Protein AF-A0A923SB64-F1 (afdb_monomer)

Mean predicted aligned error: 14.54 Å

Sequence (136 aa):
MRWFKTKDLRSSIYAMFSVTTRASHAEDAASMDQIREAMLALVSEDPGERAAGLARRIRYATDLQALWFMRGEVMQLLARDQGEAVAREKVDELSSLFSDLLPSGLRSRPSPLNSSYRNSRPPEDYRTSRPHSDES

Solvent-accessible surface area (backbone atoms only — not comparable to full-atom values): 8460 Å² total; per-residue (Å²): 141,83,86,84,81,84,84,68,75,72,62,59,58,56,55,58,55,53,52,56,54,52,51,52,53,51,53,52,48,53,50,44,53,52,51,41,50,57,53,39,61,68,36,68,78,46,92,46,72,66,32,54,54,49,43,51,50,53,74,67,48,88,48,65,68,59,50,60,60,45,46,62,56,51,34,57,55,37,25,72,78,66,32,58,70,58,18,48,53,56,45,52,58,57,52,55,72,49,58,94,75,56,65,74,87,79,49,87,72,82,66,73,71,63,62,58,56,70,74,64,61,74,75,81,76,71,77,79,74,68,81,80,79,82,78,134

Foldseek 3Di:
DDDDDDPPPVVVVCVVVVVVVVVVVVVQVVLLVVLLVLLLVLLVVDPDPLSVVLNVQSVPPPHPVSSLVSLVVSQVRCCVPPNNVVSVVSSVVSVVSCPPVDDPVSDDDPDPVVVVVVVPDPPPVPPPPDPPDDDD

Secondary structure (DSSP, 8-state):
--------SSHHHHHHHHHHHHHHHHHHHHHHHHHHHHHHHHHTT--SHHHHHHHHHHHT--SHHHHHHHHHHHHHHHHHHH-HHHHHHHHHHHHHTTTTTS-GGGSPPPPTHHHHHHH----GGGGG--------

Radius of gyration: 27.69 Å; Cα contacts (8 Å, |Δi|>4): 66; chains: 1; bounding box: 61×32×116 Å

Structure (mmCIF, N/CA/C/O backbone):
data_AF-A0A923SB64-F1
#
_entry.id   AF-A0A923SB64-F1
#
loop_
_atom_site.group_PDB
_atom_site.id
_atom_site.type_symbol
_atom_site.label_atom_id
_atom_site.label_alt_id
_atom_site.label_comp_id
_atom_site.label_asym_id
_atom_site.label_entity_id
_atom_site.label_seq_id
_atom_site.pdbx_PDB_ins_code
_atom_site.Cartn_x
_atom_site.Cartn_y
_atom_site.Cartn_z
_atom_site.occupancy
_atom_site.B_iso_or_equiv
_atom_site.auth_seq_id
_atom_site.auth_comp_id
_atom_site.auth_asym_id
_atom_site.auth_atom_id
_atom_site.pdbx_PDB_model_num
ATOM 1 N N . MET A 1 1 ? 44.956 -19.861 -48.751 1.00 44.72 1 MET A N 1
ATOM 2 C CA . MET A 1 1 ? 44.818 -19.774 -47.280 1.00 44.72 1 MET A CA 1
ATOM 3 C C . MET A 1 1 ? 44.149 -18.450 -46.933 1.00 44.72 1 MET A C 1
ATOM 5 O O . MET A 1 1 ? 44.774 -17.411 -47.085 1.00 44.72 1 MET A O 1
ATOM 9 N N . ARG A 1 2 ? 42.859 -18.459 -46.574 1.00 49.34 2 ARG A N 1
ATOM 10 C CA . ARG A 1 2 ? 42.120 -17.257 -46.149 1.00 49.34 2 ARG A CA 1
ATOM 11 C C . ARG A 1 2 ? 41.792 -17.405 -44.669 1.00 49.34 2 ARG A C 1
ATOM 13 O O . ARG A 1 2 ? 41.035 -18.284 -44.280 1.00 49.34 2 ARG A O 1
ATOM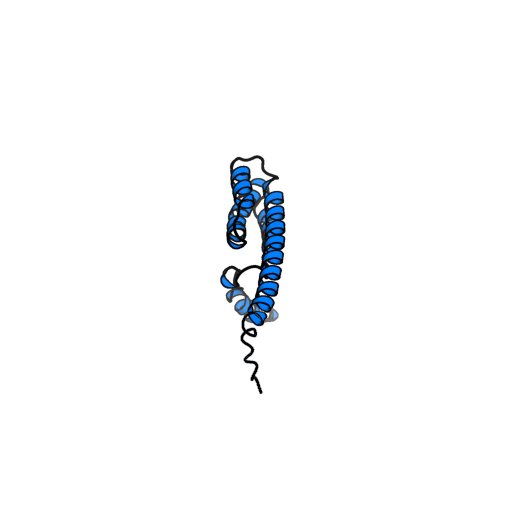 20 N N . TRP A 1 3 ? 42.447 -16.572 -43.872 1.00 58.75 3 TRP A N 1
ATOM 21 C CA . TRP A 1 3 ? 42.307 -16.479 -42.426 1.00 58.75 3 TRP A CA 1
ATOM 22 C C . TRP A 1 3 ? 40.954 -15.831 -42.112 1.00 58.75 3 TRP A C 1
ATOM 24 O O . TRP A 1 3 ? 40.750 -14.646 -42.377 1.00 58.75 3 TRP A O 1
ATOM 34 N N . PHE A 1 4 ? 40.007 -16.607 -41.590 1.00 57.84 4 PHE A N 1
ATOM 35 C CA . PHE A 1 4 ? 38.722 -16.086 -41.130 1.00 57.84 4 PHE A CA 1
ATOM 36 C C . PHE A 1 4 ? 38.937 -15.302 -39.827 1.00 57.84 4 PHE A C 1
ATOM 38 O O . PHE A 1 4 ? 39.291 -15.876 -38.801 1.00 57.84 4 PHE A O 1
ATOM 45 N N . LYS A 1 5 ? 38.750 -13.978 -39.864 1.00 51.50 5 LYS A N 1
ATOM 46 C CA . LYS A 1 5 ? 38.603 -13.147 -38.660 1.00 51.50 5 LYS A CA 1
ATOM 47 C C . LYS A 1 5 ? 37.117 -13.081 -38.306 1.00 51.50 5 LYS A C 1
ATOM 49 O O . LYS A 1 5 ? 36.359 -12.391 -38.980 1.00 51.50 5 LYS A O 1
ATOM 54 N N .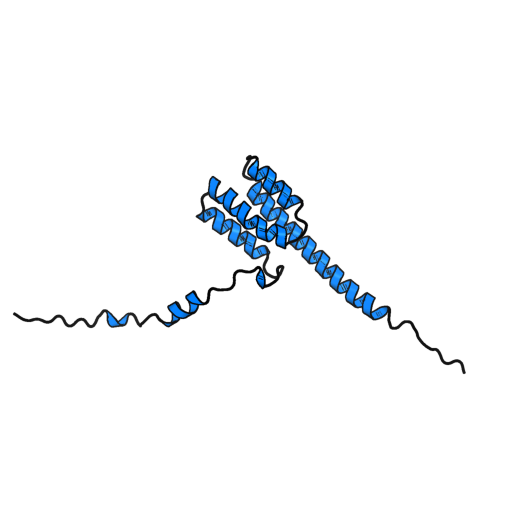 THR A 1 6 ? 36.718 -13.786 -37.254 1.00 57.12 6 THR A N 1
ATOM 55 C CA . THR A 1 6 ? 35.387 -13.719 -36.636 1.00 57.12 6 THR A CA 1
ATOM 56 C C . THR A 1 6 ? 35.223 -12.389 -35.895 1.00 57.12 6 THR A C 1
ATOM 58 O O . THR A 1 6 ? 35.962 -12.119 -34.947 1.00 57.12 6 THR A O 1
ATOM 61 N N . LYS A 1 7 ? 34.267 -11.551 -36.312 1.00 56.31 7 LYS A N 1
ATOM 62 C CA . LYS A 1 7 ? 33.923 -10.277 -35.647 1.00 56.31 7 LYS A CA 1
ATOM 63 C C . LYS A 1 7 ? 32.555 -10.297 -34.944 1.00 56.31 7 LYS A C 1
ATOM 65 O O . LYS A 1 7 ? 32.061 -9.236 -34.591 1.00 56.31 7 LYS A O 1
ATOM 70 N N . ASP A 1 8 ? 31.999 -11.471 -34.642 1.00 56.16 8 ASP A N 1
ATOM 71 C CA . ASP A 1 8 ? 30.630 -11.591 -34.104 1.00 56.16 8 ASP A CA 1
ATOM 72 C C . ASP A 1 8 ? 30.544 -12.090 -32.650 1.00 56.16 8 ASP A C 1
ATOM 74 O O . ASP A 1 8 ? 29.476 -12.457 -32.177 1.00 56.16 8 ASP A O 1
ATOM 78 N N . LEU A 1 9 ? 31.641 -12.074 -31.882 1.00 55.56 9 LEU A N 1
ATOM 79 C CA . LEU A 1 9 ? 31.597 -12.482 -30.465 1.00 55.56 9 LEU A CA 1
ATOM 80 C C . LEU A 1 9 ? 31.004 -11.421 -29.521 1.00 55.56 9 LEU A C 1
ATOM 82 O O . LEU A 1 9 ? 30.682 -11.726 -28.375 1.00 55.56 9 LEU A O 1
ATOM 86 N N . ARG A 1 10 ? 30.861 -10.168 -29.970 1.00 52.06 10 ARG A N 1
ATOM 87 C CA . ARG A 1 10 ? 30.385 -9.073 -29.109 1.00 52.06 10 ARG A CA 1
ATOM 88 C C . ARG A 1 10 ? 28.866 -9.049 -28.935 1.00 52.06 10 ARG A C 1
ATOM 90 O O . ARG A 1 10 ? 28.407 -8.578 -27.905 1.00 52.06 10 ARG A O 1
ATOM 97 N N . SER A 1 11 ? 28.089 -9.577 -29.878 1.00 53.53 11 SER A N 1
ATOM 98 C CA . SER A 1 11 ? 26.618 -9.597 -29.813 1.00 53.53 11 SER A CA 1
ATOM 99 C C . SER A 1 11 ? 26.061 -10.680 -28.877 1.00 53.53 11 SER A C 1
ATOM 101 O O . SER A 1 11 ? 24.976 -10.513 -28.325 1.00 53.53 11 SER A O 1
ATOM 103 N N . SER A 1 12 ? 26.815 -11.758 -28.631 1.00 52.34 12 SER A N 1
ATOM 104 C CA . SER A 1 12 ? 26.349 -12.910 -27.842 1.00 52.34 12 SER A CA 1
ATOM 105 C C . SER A 1 12 ? 26.255 -12.642 -26.335 1.00 52.34 12 SER A C 1
ATOM 107 O O . SER A 1 12 ? 25.421 -13.240 -25.660 1.00 52.34 12 SER A O 1
ATOM 109 N N . ILE A 1 13 ? 27.087 -11.746 -25.795 1.00 58.91 13 ILE A N 1
ATOM 110 C CA . ILE A 1 13 ? 27.110 -11.449 -24.354 1.00 58.91 13 ILE A CA 1
ATOM 111 C C . ILE A 1 13 ? 25.940 -10.526 -23.979 1.00 58.91 13 ILE A C 1
ATOM 113 O O . ILE A 1 13 ? 25.253 -10.766 -22.988 1.00 58.91 13 ILE A O 1
ATOM 117 N N . TYR A 1 14 ? 25.640 -9.522 -24.811 1.00 58.91 14 TYR A N 1
ATOM 118 C CA . TYR A 1 14 ? 24.484 -8.644 -24.601 1.00 58.91 14 TYR A CA 1
ATOM 119 C C . TYR A 1 14 ? 23.153 -9.392 -24.715 1.00 58.91 14 TYR A C 1
ATOM 121 O O . TYR A 1 14 ? 22.249 -9.129 -23.926 1.00 58.91 14 TYR A O 1
ATOM 129 N N . ALA A 1 15 ? 23.041 -10.356 -25.636 1.00 60.44 15 ALA A N 1
ATOM 130 C CA . ALA A 1 15 ? 21.844 -11.186 -25.760 1.00 60.44 15 ALA A CA 1
ATOM 131 C C . ALA A 1 15 ? 21.562 -11.972 -24.467 1.00 60.44 15 ALA A C 1
ATOM 133 O O . ALA A 1 15 ? 20.434 -11.960 -23.981 1.00 60.44 15 ALA A O 1
ATOM 134 N N . MET A 1 16 ? 22.594 -12.567 -23.858 1.00 59.03 16 MET A N 1
ATOM 135 C CA . MET A 1 16 ? 22.453 -13.333 -22.618 1.00 59.03 16 MET A CA 1
ATOM 136 C C . MET A 1 16 ? 22.065 -12.450 -21.420 1.00 59.03 16 MET A C 1
ATOM 138 O O . MET A 1 16 ? 21.143 -12.800 -20.690 1.00 59.03 16 MET A O 1
ATOM 142 N N . PHE A 1 17 ? 22.697 -11.284 -21.239 1.00 56.75 17 PHE A N 1
ATOM 143 C CA . PHE A 1 17 ? 22.346 -10.388 -20.126 1.00 56.75 17 PHE A CA 1
ATOM 144 C C . PHE A 1 17 ? 20.998 -9.677 -20.315 1.00 56.75 17 PHE A C 1
ATOM 146 O O . PHE A 1 17 ? 20.337 -9.365 -19.329 1.00 56.75 17 PHE A O 1
ATOM 153 N N . SER A 1 18 ? 20.552 -9.462 -21.557 1.00 58.88 18 SER A N 1
ATOM 154 C CA . SER A 1 18 ? 19.246 -8.845 -21.840 1.00 58.88 18 SER A CA 1
ATOM 155 C C . SER A 1 18 ? 18.048 -9.740 -21.501 1.00 58.88 18 SER A C 1
ATOM 157 O O . SER A 1 18 ? 16.964 -9.239 -21.212 1.00 58.88 18 SER A O 1
ATOM 159 N N . VAL A 1 19 ? 18.230 -11.065 -21.520 1.00 60.06 19 VAL A N 1
ATOM 160 C CA . VAL A 1 19 ? 17.174 -12.019 -21.152 1.00 60.06 19 VAL A CA 1
ATOM 161 C C . VAL A 1 19 ? 16.964 -12.018 -19.639 1.00 60.06 19 VAL A C 1
ATOM 163 O O . VAL A 1 19 ? 15.821 -11.973 -19.187 1.00 60.06 19 VAL A O 1
ATOM 166 N N . THR A 1 20 ? 18.046 -11.986 -18.856 1.00 60.91 20 THR A N 1
ATOM 167 C CA . THR A 1 20 ? 17.971 -11.983 -17.388 1.00 60.91 20 THR A CA 1
ATOM 168 C C . THR A 1 20 ? 17.357 -10.695 -16.842 1.00 60.91 20 THR A C 1
ATOM 170 O O . THR A 1 20 ? 16.512 -10.759 -15.957 1.00 60.91 20 THR A O 1
ATOM 173 N N . THR A 1 21 ? 17.714 -9.529 -17.398 1.00 61.19 21 THR A N 1
ATOM 174 C CA . THR A 1 21 ? 17.137 -8.242 -16.966 1.00 61.19 21 THR A CA 1
ATOM 175 C C . THR A 1 21 ? 15.664 -8.107 -17.342 1.00 61.19 21 THR A C 1
ATOM 177 O O . THR A 1 21 ? 14.879 -7.524 -16.600 1.00 61.19 21 THR A O 1
ATOM 180 N N . ARG A 1 22 ? 15.247 -8.655 -18.487 1.00 57.59 22 ARG A N 1
ATOM 181 C CA . ARG A 1 22 ? 13.840 -8.628 -18.903 1.00 57.59 22 ARG A CA 1
ATOM 182 C C . ARG A 1 22 ? 12.961 -9.534 -18.038 1.00 57.59 22 ARG A C 1
ATOM 184 O O . ARG A 1 22 ? 11.824 -9.159 -17.768 1.00 57.59 22 ARG A O 1
ATOM 191 N N . ALA A 1 23 ? 13.472 -10.692 -17.617 1.00 60.56 23 ALA A N 1
ATOM 192 C CA . ALA A 1 23 ? 12.767 -11.586 -16.701 1.00 60.56 23 ALA A CA 1
ATOM 193 C C . ALA A 1 23 ? 12.576 -10.934 -15.323 1.00 60.56 23 ALA A C 1
ATOM 195 O O . ALA A 1 23 ? 11.446 -10.868 -14.850 1.00 60.56 23 ALA A O 1
ATOM 196 N N . SER A 1 24 ? 13.633 -10.341 -14.751 1.00 65.31 24 SER A N 1
ATOM 197 C CA . SER A 1 24 ? 13.534 -9.637 -13.465 1.00 65.31 24 SER A CA 1
ATOM 198 C C . SER A 1 24 ? 12.565 -8.452 -13.528 1.00 65.31 24 SER A C 1
ATOM 200 O O . SER A 1 24 ? 11.713 -8.309 -12.665 1.00 65.31 24 SER A O 1
ATOM 202 N N . HIS A 1 25 ? 12.600 -7.654 -14.601 1.00 66.06 25 HIS A N 1
ATOM 203 C CA . HIS A 1 25 ? 11.644 -6.556 -14.781 1.00 66.06 25 HIS A CA 1
ATOM 204 C C . HIS A 1 25 ? 10.186 -7.023 -14.911 1.00 66.06 25 HIS A C 1
ATOM 206 O O . HIS A 1 25 ? 9.279 -6.301 -14.500 1.00 66.06 25 HIS A O 1
ATOM 212 N N . ALA A 1 26 ? 9.941 -8.195 -15.503 1.00 64.62 26 ALA A N 1
ATOM 213 C CA . ALA A 1 26 ? 8.596 -8.756 -15.607 1.00 64.62 26 ALA A CA 1
ATOM 214 C C . ALA A 1 26 ? 8.087 -9.275 -14.251 1.00 64.62 26 ALA A C 1
ATOM 216 O O . ALA A 1 26 ? 6.921 -9.065 -13.923 1.00 64.62 26 ALA A O 1
ATOM 217 N N . GLU A 1 27 ? 8.957 -9.903 -13.458 1.00 76.00 27 GLU A N 1
ATOM 218 C CA . GLU A 1 27 ? 8.652 -10.348 -12.091 1.00 76.00 27 GLU A CA 1
ATOM 219 C C . GLU A 1 27 ? 8.402 -9.160 -11.149 1.00 76.00 27 GLU A C 1
ATOM 221 O O . GLU A 1 27 ? 7.430 -9.166 -10.389 1.00 76.00 27 GLU A O 1
ATOM 226 N N . ASP A 1 28 ? 9.201 -8.097 -11.265 1.00 79.69 28 ASP A N 1
ATOM 227 C CA . ASP A 1 28 ? 9.009 -6.848 -10.523 1.00 79.69 28 ASP A CA 1
ATOM 228 C C . ASP A 1 28 ? 7.681 -6.174 -10.890 1.00 79.69 28 ASP A C 1
ATOM 230 O O . ASP A 1 28 ? 6.960 -5.696 -10.014 1.00 79.69 28 ASP A O 1
ATOM 234 N N . ALA A 1 29 ? 7.324 -6.155 -12.179 1.00 79.56 29 ALA A N 1
ATOM 235 C CA . ALA A 1 29 ? 6.058 -5.596 -12.645 1.00 79.56 29 ALA A CA 1
ATOM 236 C C . ALA A 1 29 ? 4.852 -6.393 -12.124 1.00 79.56 29 ALA A C 1
ATOM 238 O O . ALA A 1 29 ? 3.898 -5.796 -11.629 1.00 79.56 29 ALA A O 1
ATOM 239 N N . ALA A 1 30 ? 4.913 -7.728 -12.163 1.00 81.38 30 ALA A N 1
ATOM 240 C CA . ALA A 1 30 ? 3.863 -8.584 -11.614 1.00 81.38 30 ALA A CA 1
ATOM 241 C C . ALA A 1 30 ? 3.712 -8.399 -10.093 1.00 81.38 30 ALA A C 1
ATOM 243 O O . ALA A 1 30 ? 2.596 -8.287 -9.584 1.00 81.38 30 ALA A O 1
ATOM 244 N N . SER A 1 31 ? 4.833 -8.296 -9.375 1.00 89.25 31 SER A N 1
ATOM 245 C CA . SER A 1 31 ? 4.842 -8.036 -7.932 1.00 89.25 31 SER A CA 1
ATOM 246 C C . SER A 1 31 ? 4.280 -6.648 -7.605 1.00 89.25 31 SER A C 1
ATOM 248 O O . SER A 1 31 ? 3.492 -6.487 -6.673 1.00 89.25 31 SER A O 1
ATOM 250 N N . MET A 1 32 ? 4.623 -5.635 -8.406 1.00 93.56 32 MET A N 1
ATOM 251 C CA . MET A 1 32 ? 4.068 -4.287 -8.285 1.00 93.56 32 MET A CA 1
ATOM 252 C C . MET A 1 32 ? 2.551 -4.277 -8.514 1.00 93.56 32 MET A C 1
ATOM 254 O O . MET A 1 32 ? 1.831 -3.615 -7.767 1.00 93.56 32 MET A O 1
ATOM 258 N N . ASP A 1 33 ? 2.057 -5.011 -9.512 1.00 94.06 33 ASP A N 1
ATOM 259 C CA . ASP A 1 33 ? 0.624 -5.130 -9.788 1.00 94.06 33 ASP A CA 1
ATOM 260 C C . ASP A 1 33 ? -0.118 -5.823 -8.637 1.00 94.06 33 ASP A C 1
ATOM 262 O O . ASP A 1 33 ? -1.171 -5.343 -8.214 1.00 94.06 33 ASP A O 1
ATOM 266 N N . GLN A 1 34 ? 0.464 -6.877 -8.057 1.00 95.25 34 GLN A N 1
ATOM 267 C CA . GLN A 1 34 ? -0.084 -7.554 -6.879 1.00 95.25 34 GLN A CA 1
ATOM 268 C C . GLN A 1 34 ? -0.191 -6.612 -5.670 1.00 95.25 34 GLN A C 1
ATOM 270 O O . GLN A 1 34 ? -1.228 -6.559 -5.007 1.00 95.25 34 GLN A O 1
ATOM 275 N N . ILE A 1 35 ? 0.864 -5.844 -5.388 1.00 96.19 35 ILE A N 1
ATOM 276 C CA . ILE A 1 35 ? 0.870 -4.865 -4.293 1.00 96.19 35 ILE A CA 1
ATOM 277 C C . ILE A 1 35 ? -0.169 -3.773 -4.546 1.00 96.19 35 ILE A C 1
ATOM 279 O O . ILE A 1 35 ? -0.891 -3.383 -3.629 1.00 96.19 35 ILE A O 1
ATOM 283 N N . ARG A 1 36 ? -0.267 -3.283 -5.787 1.00 97.25 36 ARG A N 1
ATOM 284 C CA . ARG A 1 36 ? -1.253 -2.270 -6.169 1.00 97.25 36 ARG A CA 1
ATOM 285 C C . ARG A 1 36 ? -2.671 -2.754 -5.888 1.00 97.25 36 ARG A C 1
ATOM 287 O O . ARG A 1 36 ? -3.447 -2.002 -5.305 1.00 97.25 36 ARG A O 1
ATOM 294 N N . GLU A 1 37 ? -2.988 -3.990 -6.255 1.00 97.19 37 GLU A N 1
ATOM 295 C CA . GLU A 1 37 ? -4.308 -4.568 -6.007 1.00 97.19 37 GLU A CA 1
ATOM 296 C C . GLU A 1 37 ? -4.590 -4.711 -4.506 1.00 97.19 37 GLU A C 1
ATOM 298 O O . GLU A 1 37 ? -5.646 -4.293 -4.037 1.00 97.19 37 GLU A O 1
ATOM 303 N N . ALA A 1 38 ? -3.614 -5.186 -3.725 1.00 97.06 38 ALA A N 1
ATOM 304 C CA . ALA A 1 38 ? -3.743 -5.272 -2.271 1.00 97.06 38 ALA A CA 1
ATOM 305 C C . ALA A 1 38 ? -4.001 -3.895 -1.627 1.00 97.06 38 ALA A C 1
ATOM 307 O O . ALA A 1 38 ? -4.875 -3.757 -0.770 1.00 97.06 38 ALA A O 1
ATOM 308 N N . MET A 1 39 ? -3.294 -2.847 -2.066 1.00 97.50 39 MET A N 1
ATOM 309 C CA . MET A 1 39 ? -3.533 -1.481 -1.587 1.00 97.50 39 MET A CA 1
ATOM 310 C C . MET A 1 39 ? -4.914 -0.955 -1.997 1.00 97.50 39 MET A C 1
ATOM 312 O O . MET A 1 39 ? -5.577 -0.295 -1.199 1.00 97.50 39 MET A O 1
ATOM 316 N N . LEU A 1 40 ? -5.363 -1.234 -3.225 1.00 97.25 40 LEU A N 1
ATOM 317 C CA . LEU A 1 40 ? -6.684 -0.819 -3.701 1.00 97.25 40 LEU A CA 1
ATOM 318 C C . LEU A 1 40 ? -7.809 -1.514 -2.934 1.00 97.25 40 LEU A C 1
ATOM 320 O O . LEU A 1 40 ? -8.789 -0.848 -2.607 1.00 97.25 40 LEU A O 1
ATOM 324 N N . ALA A 1 41 ? -7.662 -2.796 -2.600 1.00 95.88 41 ALA A N 1
ATOM 325 C CA . ALA A 1 41 ? -8.637 -3.525 -1.796 1.00 95.88 41 ALA A CA 1
ATOM 326 C C . ALA A 1 41 ? -8.850 -2.862 -0.424 1.00 95.88 41 ALA A C 1
ATOM 328 O O . ALA A 1 41 ? -9.988 -2.665 -0.011 1.00 95.88 41 ALA A O 1
ATOM 329 N N . LEU A 1 42 ? -7.768 -2.423 0.229 1.00 94.38 42 LEU A N 1
ATOM 330 C CA . LEU A 1 42 ? -7.832 -1.737 1.525 1.00 94.38 42 LEU A CA 1
ATOM 331 C C . LEU A 1 42 ? -8.484 -0.349 1.452 1.00 94.38 42 LEU A C 1
ATOM 333 O O . LEU A 1 42 ? -9.142 0.071 2.398 1.00 94.38 42 LEU A O 1
ATOM 337 N N . VAL A 1 43 ? -8.281 0.383 0.354 1.00 93.62 43 VAL A N 1
ATOM 338 C CA . VAL A 1 43 ? -8.787 1.760 0.195 1.00 93.62 43 VAL A CA 1
ATOM 339 C C . VAL A 1 43 ? -10.217 1.791 -0.355 1.00 93.62 43 VAL A C 1
ATOM 341 O O . VAL A 1 43 ? -10.936 2.757 -0.121 1.00 93.62 43 VAL A O 1
ATOM 344 N N . SER A 1 44 ? -10.654 0.744 -1.061 1.00 81.81 44 SER A N 1
ATOM 345 C CA . SER A 1 44 ? -11.990 0.675 -1.678 1.00 81.81 44 SER A CA 1
ATOM 346 C C . SER A 1 44 ? -13.134 0.512 -0.667 1.00 81.81 44 SER A C 1
ATOM 348 O O . SER A 1 44 ? -14.295 0.629 -1.051 1.00 81.81 44 SER A O 1
ATOM 350 N N . GLU A 1 45 ? -12.821 0.251 0.607 1.00 75.06 45 GLU A N 1
ATOM 351 C CA . GLU A 1 45 ? -13.800 0.163 1.698 1.00 75.06 45 GLU A CA 1
ATOM 352 C C . GLU A 1 45 ? -14.356 1.543 2.119 1.00 75.06 45 GLU A C 1
ATOM 354 O O . GLU A 1 45 ? -15.452 1.605 2.676 1.00 75.06 45 GLU A O 1
ATOM 359 N N . ASP A 1 46 ? -13.653 2.646 1.823 1.00 81.19 46 ASP A N 1
ATOM 360 C CA . ASP A 1 46 ? -14.045 4.013 2.206 1.00 81.19 46 ASP A CA 1
ATOM 361 C C . ASP A 1 46 ? -14.620 4.800 0.998 1.00 81.19 46 ASP A C 1
ATOM 363 O O . ASP A 1 46 ? -13.931 4.983 -0.012 1.00 81.19 46 ASP A O 1
ATOM 367 N N . PRO A 1 47 ? -15.870 5.312 1.066 1.00 77.88 47 PRO A N 1
ATOM 368 C CA . PRO A 1 47 ? -16.478 6.121 0.004 1.00 77.88 47 PRO A CA 1
ATOM 369 C C . PRO A 1 47 ? -15.995 7.589 -0.050 1.00 77.88 47 PRO A C 1
ATOM 371 O O . PRO A 1 47 ? -16.500 8.374 -0.857 1.00 77.88 47 PRO A O 1
ATOM 374 N N . GLY A 1 48 ? -15.057 8.006 0.803 1.00 89.31 48 GLY A N 1
ATOM 375 C CA . GLY A 1 48 ?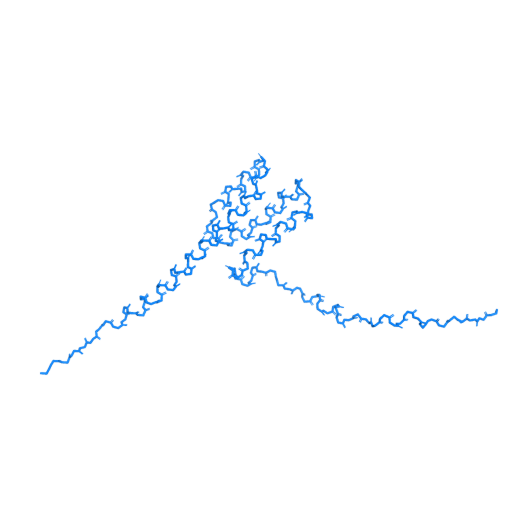 -14.587 9.384 0.919 1.00 89.31 48 GLY A CA 1
ATOM 376 C C . GLY A 1 48 ? -13.737 9.892 -0.255 1.00 89.31 48 GLY A C 1
ATOM 377 O O . GLY A 1 48 ? -12.997 9.161 -0.912 1.00 89.31 48 GLY A O 1
ATOM 378 N N . GLU A 1 49 ? -13.749 11.212 -0.479 1.00 89.38 49 GLU A N 1
ATOM 379 C CA . GLU A 1 49 ? -12.935 11.861 -1.525 1.00 89.38 49 GLU A CA 1
ATOM 380 C C . GLU A 1 49 ? -11.425 11.615 -1.336 1.00 89.38 49 GLU A C 1
ATOM 382 O O . GLU A 1 49 ? -10.681 11.454 -2.306 1.00 89.38 49 GLU A O 1
ATOM 387 N N . ARG A 1 50 ? -10.967 11.515 -0.078 1.00 89.06 50 ARG A N 1
ATOM 388 C CA . ARG A 1 50 ? -9.575 11.163 0.244 1.00 89.06 50 ARG A CA 1
ATOM 389 C C . ARG A 1 50 ? -9.228 9.746 -0.210 1.00 89.06 50 ARG A C 1
ATOM 391 O O . ARG A 1 50 ? -8.170 9.565 -0.811 1.00 89.06 50 ARG A O 1
ATOM 398 N N . ALA A 1 51 ? -10.117 8.781 0.026 1.00 93.56 51 ALA A N 1
ATOM 399 C CA . ALA A 1 51 ? -9.957 7.411 -0.444 1.00 93.56 51 ALA A CA 1
ATOM 400 C C . ALA A 1 51 ? -9.919 7.361 -1.977 1.00 93.56 51 ALA A C 1
ATOM 402 O O . ALA A 1 51 ? -8.998 6.788 -2.553 1.00 93.56 51 ALA A O 1
ATOM 403 N N . ALA A 1 52 ? -10.823 8.077 -2.655 1.00 94.31 52 ALA A N 1
ATOM 404 C CA . ALA A 1 52 ? -10.829 8.171 -4.116 1.00 94.31 52 ALA A CA 1
ATOM 405 C C . ALA A 1 52 ? -9.535 8.792 -4.687 1.00 94.31 52 ALA A C 1
ATOM 407 O O . ALA A 1 52 ? -9.006 8.329 -5.705 1.00 94.31 52 ALA A O 1
ATOM 408 N N . GLY A 1 53 ? -9.002 9.832 -4.037 1.00 95.81 53 GLY A N 1
ATOM 409 C CA . GLY A 1 53 ? -7.728 10.455 -4.403 1.00 95.81 53 GLY A CA 1
ATOM 410 C C . GLY A 1 53 ? -6.534 9.515 -4.215 1.00 95.81 53 GLY A C 1
ATOM 411 O O . GLY A 1 53 ? -5.699 9.385 -5.115 1.00 95.81 53 GLY A O 1
ATOM 412 N N . LEU A 1 54 ? -6.478 8.818 -3.077 1.00 96.88 54 LEU A N 1
ATOM 413 C CA . LEU A 1 54 ? -5.433 7.842 -2.773 1.00 96.88 54 LEU A CA 1
ATOM 414 C C . LEU A 1 54 ? -5.493 6.635 -3.721 1.00 96.88 54 LEU A C 1
ATOM 416 O O . LEU A 1 54 ? -4.473 6.270 -4.302 1.00 96.88 54 LEU A O 1
ATOM 420 N N . ALA A 1 55 ? -6.681 6.080 -3.973 1.00 97.12 55 ALA A N 1
ATOM 421 C CA . ALA A 1 55 ? -6.886 4.975 -4.909 1.00 97.12 55 ALA A CA 1
ATOM 422 C C . ALA A 1 55 ? -6.396 5.321 -6.323 1.00 97.12 55 ALA A C 1
ATOM 424 O O . ALA A 1 55 ? -5.752 4.509 -6.990 1.00 97.12 55 ALA A O 1
ATOM 425 N N . ARG A 1 56 ? -6.635 6.555 -6.784 1.00 96.75 56 ARG A N 1
ATOM 426 C CA . ARG A 1 56 ? -6.136 7.023 -8.084 1.00 96.75 56 ARG A CA 1
ATOM 427 C C . ARG A 1 56 ? -4.608 7.073 -8.118 1.00 96.75 56 ARG A C 1
ATOM 429 O O . ARG A 1 56 ? -4.012 6.620 -9.090 1.00 96.75 56 ARG A O 1
ATOM 436 N N . ARG A 1 57 ? -3.969 7.583 -7.062 1.00 97.44 57 ARG A N 1
ATOM 437 C CA . ARG A 1 57 ? -2.501 7.633 -6.956 1.00 97.44 57 ARG A CA 1
ATOM 438 C C . ARG A 1 57 ? -1.877 6.240 -6.900 1.00 97.44 57 ARG A C 1
ATOM 440 O O . ARG A 1 57 ? -0.897 6.008 -7.597 1.00 97.44 57 ARG A O 1
ATOM 447 N N . ILE A 1 58 ? -2.482 5.309 -6.161 1.00 97.69 58 ILE A N 1
ATOM 448 C CA . ILE A 1 58 ? -2.075 3.896 -6.131 1.00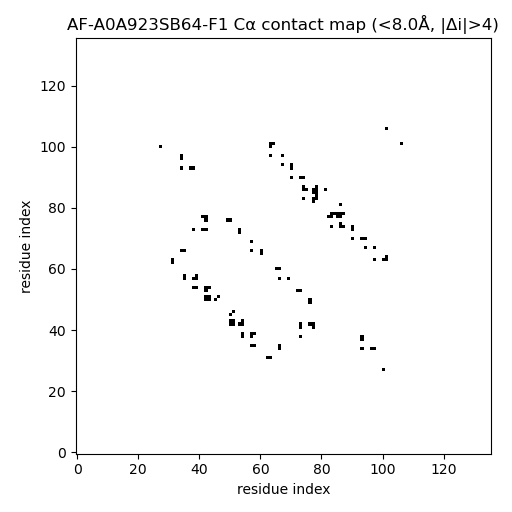 97.69 58 ILE A CA 1
ATOM 449 C C . ILE A 1 58 ? -2.163 3.292 -7.539 1.00 97.69 58 ILE A C 1
ATOM 451 O O . ILE A 1 58 ? -1.208 2.679 -8.020 1.00 97.69 58 ILE A O 1
ATOM 455 N N . ARG A 1 59 ? -3.280 3.525 -8.246 1.00 96.31 59 ARG A N 1
ATOM 456 C CA . ARG A 1 59 ? -3.506 2.993 -9.597 1.00 96.31 59 ARG A CA 1
ATOM 457 C C . ARG A 1 59 ? -2.421 3.410 -10.592 1.00 96.31 59 ARG A C 1
ATOM 459 O O . ARG A 1 59 ? -2.014 2.599 -11.415 1.00 96.31 59 ARG A O 1
ATOM 466 N N . TYR A 1 60 ? -1.957 4.652 -10.500 1.00 95.88 60 TYR A N 1
ATOM 467 C CA . TYR A 1 60 ? -0.979 5.229 -11.425 1.00 95.88 60 TYR A CA 1
ATOM 468 C C . TYR A 1 60 ? 0.441 5.327 -10.852 1.00 95.88 60 TYR A C 1
ATOM 470 O O . TYR A 1 60 ? 1.280 6.022 -11.422 1.00 95.88 60 TYR A O 1
ATOM 478 N N . ALA A 1 61 ? 0.729 4.646 -9.741 1.00 96.31 61 ALA A N 1
ATOM 479 C CA . ALA A 1 61 ? 2.079 4.581 -9.194 1.00 96.31 61 ALA A CA 1
ATOM 480 C C . ALA A 1 61 ? 3.044 3.969 -10.223 1.00 96.31 61 ALA A C 1
ATOM 482 O O . ALA A 1 61 ? 2.759 2.908 -10.786 1.00 96.31 61 ALA A O 1
ATOM 483 N N . THR A 1 62 ? 4.171 4.645 -10.452 1.00 91.25 62 THR A N 1
ATOM 484 C CA . THR A 1 62 ? 5.156 4.311 -11.495 1.00 91.25 62 THR A CA 1
ATOM 485 C C . THR A 1 62 ? 6.185 3.276 -11.064 1.00 91.25 62 THR A C 1
ATOM 487 O O . THR A 1 62 ? 6.839 2.682 -11.914 1.00 91.25 62 THR A O 1
ATOM 490 N N . ASP A 1 63 ? 6.346 3.079 -9.757 1.00 91.69 63 ASP A N 1
ATOM 491 C CA . ASP A 1 63 ? 7.349 2.198 -9.178 1.00 91.69 63 ASP A CA 1
ATOM 492 C C . ASP A 1 63 ? 6.950 1.737 -7.764 1.00 91.69 63 ASP A C 1
ATOM 494 O O . ASP A 1 63 ? 6.042 2.277 -7.120 1.00 91.69 63 ASP A O 1
ATOM 498 N N . LEU A 1 64 ? 7.660 0.719 -7.274 1.00 93.12 64 LEU A N 1
ATOM 499 C CA . LEU A 1 64 ? 7.468 0.138 -5.944 1.00 93.12 64 LEU A CA 1
ATOM 500 C C . LEU A 1 64 ? 7.750 1.130 -4.809 1.00 93.12 64 LEU A C 1
ATOM 502 O O . LEU A 1 64 ? 7.142 1.038 -3.744 1.00 93.12 64 LEU A O 1
ATOM 506 N N . GLN A 1 65 ? 8.652 2.091 -5.011 1.00 92.94 65 GLN A N 1
ATOM 507 C CA . GLN A 1 65 ? 9.006 3.069 -3.985 1.00 92.94 65 GLN A CA 1
ATOM 508 C C . GLN A 1 65 ? 7.861 4.070 -3.760 1.00 92.94 65 GLN A C 1
ATOM 510 O O . GLN A 1 65 ? 7.549 4.401 -2.615 1.00 92.94 65 GLN A O 1
ATOM 515 N N . ALA A 1 66 ? 7.177 4.499 -4.819 1.00 95.12 66 ALA A N 1
ATOM 516 C CA . ALA A 1 66 ? 5.967 5.307 -4.724 1.00 95.12 66 ALA A CA 1
ATOM 517 C C . ALA A 1 66 ? 4.871 4.582 -3.924 1.00 95.12 66 ALA A C 1
ATOM 519 O O . ALA A 1 66 ? 4.291 5.169 -3.007 1.00 95.12 66 ALA A O 1
ATOM 520 N N . LEU A 1 67 ? 4.628 3.296 -4.209 1.00 96.38 67 LEU A N 1
ATOM 521 C CA . LEU A 1 67 ? 3.682 2.471 -3.442 1.00 96.38 67 LEU A CA 1
ATOM 522 C C . LEU A 1 67 ? 4.110 2.322 -1.971 1.00 96.38 67 LEU A C 1
ATOM 524 O O . LEU A 1 67 ? 3.288 2.457 -1.065 1.00 96.38 67 LEU A O 1
ATOM 528 N N . TRP A 1 68 ? 5.407 2.127 -1.714 1.00 95.50 68 TRP A N 1
ATOM 529 C CA . TRP A 1 68 ? 5.958 2.016 -0.362 1.00 95.50 68 TRP A CA 1
ATOM 530 C C . TRP A 1 68 ? 5.672 3.246 0.502 1.00 95.50 68 TRP A C 1
ATOM 532 O O . TRP A 1 68 ? 5.337 3.101 1.682 1.00 95.50 68 TRP A O 1
ATOM 54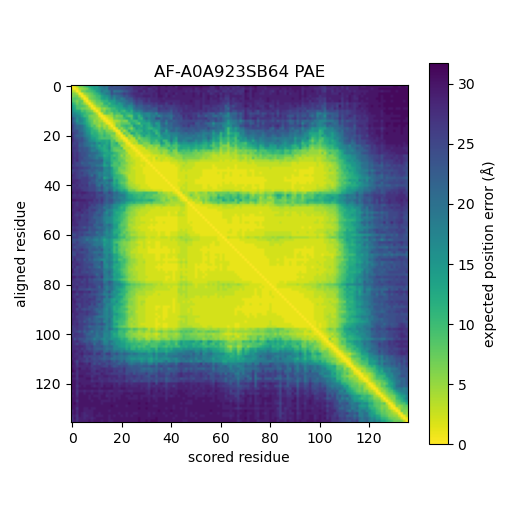2 N N . PHE A 1 69 ? 5.784 4.449 -0.068 1.00 95.12 69 PHE A N 1
ATOM 543 C CA . PHE A 1 69 ? 5.479 5.692 0.643 1.00 95.12 69 PHE A CA 1
ATOM 544 C C . PHE A 1 69 ? 3.976 5.907 0.843 1.00 95.12 69 PHE A C 1
ATOM 546 O O . PHE A 1 69 ? 3.569 6.442 1.876 1.00 95.12 69 PHE A O 1
ATOM 553 N N . MET A 1 70 ? 3.139 5.424 -0.079 1.00 97.12 70 MET A N 1
ATOM 554 C CA . MET A 1 70 ? 1.681 5.507 0.051 1.00 97.12 70 MET A CA 1
ATOM 555 C C . MET A 1 70 ? 1.121 4.669 1.211 1.00 97.12 70 MET A C 1
ATOM 557 O O . MET A 1 70 ? 0.025 4.961 1.686 1.00 97.12 70 MET A O 1
ATOM 561 N N . ARG A 1 71 ? 1.871 3.699 1.755 1.00 96.62 71 ARG A N 1
ATOM 562 C CA . ARG A 1 71 ? 1.467 2.952 2.965 1.00 96.62 71 ARG A CA 1
ATOM 563 C C . ARG A 1 71 ? 1.141 3.859 4.157 1.00 96.62 71 ARG A C 1
ATOM 565 O O . ARG A 1 71 ? 0.245 3.543 4.930 1.00 96.62 71 ARG A O 1
ATOM 572 N N . GLY A 1 72 ? 1.833 4.993 4.304 1.00 96.25 72 GLY A N 1
ATOM 573 C CA . GLY A 1 72 ? 1.549 5.959 5.374 1.00 96.25 72 GLY A CA 1
ATOM 574 C C . GLY A 1 72 ? 0.214 6.688 5.192 1.00 96.25 72 GLY A C 1
ATOM 575 O O . GLY A 1 72 ? -0.449 7.033 6.168 1.00 96.25 72 GLY A O 1
ATOM 576 N N . GLU A 1 73 ? -0.213 6.903 3.949 1.00 96.56 73 GLU A N 1
ATOM 577 C CA . GLU A 1 73 ? -1.541 7.445 3.648 1.00 96.56 73 GLU A CA 1
ATOM 578 C C . GLU A 1 73 ? -2.625 6.380 3.845 1.00 96.56 73 GLU A C 1
ATOM 580 O O . GLU A 1 73 ? -3.661 6.685 4.428 1.00 96.56 73 GLU A O 1
ATOM 585 N N . VAL A 1 74 ? -2.357 5.122 3.464 1.00 96.81 74 VAL A N 1
ATOM 586 C CA . VAL A 1 74 ? -3.246 3.980 3.752 1.00 96.81 74 VAL A CA 1
ATOM 587 C C . VAL A 1 74 ? -3.446 3.811 5.261 1.00 96.81 74 VAL A C 1
ATOM 589 O O . VAL A 1 74 ? -4.582 3.705 5.710 1.00 96.81 74 VAL A O 1
ATOM 592 N N . MET A 1 75 ? -2.374 3.876 6.059 1.00 97.44 75 MET A N 1
ATOM 593 C CA . MET A 1 75 ? -2.451 3.842 7.525 1.00 97.44 75 MET A CA 1
ATOM 594 C C . MET A 1 75 ? -3.372 4.936 8.068 1.00 97.44 75 MET A C 1
ATOM 596 O O . MET A 1 75 ? -4.234 4.662 8.895 1.00 97.44 75 MET A O 1
ATOM 600 N N . GLN A 1 76 ? -3.192 6.180 7.614 1.00 96.12 76 GLN A N 1
ATOM 601 C CA . GLN A 1 76 ? -4.012 7.305 8.067 1.00 96.12 76 GLN A CA 1
ATOM 602 C C . GLN A 1 76 ? -5.481 7.145 7.682 1.00 96.12 76 GLN A C 1
ATOM 604 O O . GLN A 1 76 ? -6.344 7.536 8.461 1.00 96.12 76 GLN A O 1
ATOM 609 N N . LEU A 1 77 ? -5.765 6.596 6.499 1.00 95.62 77 LEU A N 1
ATOM 610 C CA . LEU A 1 77 ? -7.129 6.326 6.060 1.00 95.62 77 LEU A CA 1
ATOM 611 C C . LEU A 1 77 ? -7.776 5.258 6.952 1.00 95.62 77 LEU A C 1
ATOM 613 O O . LEU A 1 77 ? -8.769 5.529 7.619 1.00 95.62 77 LEU A O 1
ATOM 617 N N . LEU A 1 78 ? -7.140 4.089 7.065 1.00 94.88 78 LEU A N 1
ATOM 618 C CA . LEU A 1 78 ? -7.650 2.968 7.855 1.00 94.88 78 LEU A CA 1
ATOM 619 C C . LEU A 1 78 ? -7.783 3.309 9.343 1.00 94.88 78 LEU A C 1
ATOM 621 O O . LEU A 1 78 ? -8.752 2.909 9.980 1.00 94.88 78 LEU A O 1
ATOM 625 N N . ALA A 1 79 ? -6.837 4.062 9.913 1.00 95.88 79 ALA A N 1
ATOM 626 C CA . ALA A 1 79 ? -6.858 4.401 11.334 1.00 95.88 79 ALA A CA 1
ATOM 627 C C . ALA A 1 79 ? -8.032 5.312 11.706 1.00 95.88 79 ALA A C 1
ATOM 629 O O . ALA A 1 79 ? -8.507 5.258 12.840 1.00 95.88 79 ALA A O 1
ATOM 630 N N . ARG A 1 80 ? -8.502 6.142 10.767 1.00 91.81 80 ARG A N 1
ATOM 631 C CA . ARG A 1 80 ? -9.659 7.018 10.980 1.00 91.81 80 ARG A CA 1
ATOM 632 C C . ARG A 1 80 ? -10.966 6.238 11.047 1.00 91.81 80 ARG A C 1
ATOM 634 O O . ARG A 1 80 ? -11.819 6.603 11.850 1.00 91.81 80 ARG A O 1
ATOM 641 N N . ASP A 1 81 ? -11.084 5.179 10.254 1.00 89.12 81 ASP A N 1
ATOM 642 C CA . ASP A 1 81 ? -12.340 4.443 10.098 1.00 89.12 81 ASP A CA 1
ATOM 643 C C . ASP A 1 81 ? -12.409 3.202 10.996 1.00 89.12 81 ASP A C 1
ATOM 645 O O . ASP A 1 81 ? -13.460 2.885 11.548 1.00 89.12 81 ASP A O 1
ATOM 649 N N . GLN A 1 82 ? -11.282 2.505 11.166 1.00 92.12 82 GLN A N 1
ATOM 650 C CA . GLN A 1 82 ? -11.192 1.192 11.824 1.00 92.12 82 GLN A CA 1
ATOM 651 C C . GLN A 1 82 ? -10.343 1.224 13.109 1.00 92.12 82 GLN A C 1
ATOM 653 O O . GLN A 1 82 ? -10.284 0.240 13.845 1.00 92.12 82 GLN A O 1
ATOM 658 N N . GLY A 1 83 ? -9.696 2.357 13.403 1.00 94.94 83 GLY A N 1
ATOM 659 C CA . GLY A 1 83 ? -8.792 2.524 14.540 1.00 94.94 83 GLY A CA 1
ATOM 660 C C . GLY A 1 83 ? -7.343 2.124 14.241 1.00 94.94 83 GLY A C 1
ATOM 661 O O . GLY A 1 83 ? -7.041 1.368 13.318 1.00 94.94 83 GLY A O 1
ATOM 662 N N . GLU A 1 84 ? -6.412 2.653 15.040 1.00 96.69 84 GLU A N 1
ATOM 663 C CA . GLU A 1 84 ? -4.974 2.535 14.766 1.00 96.69 84 GLU A CA 1
ATOM 664 C C . GLU A 1 84 ? -4.457 1.091 14.824 1.00 96.69 84 GLU A C 1
ATOM 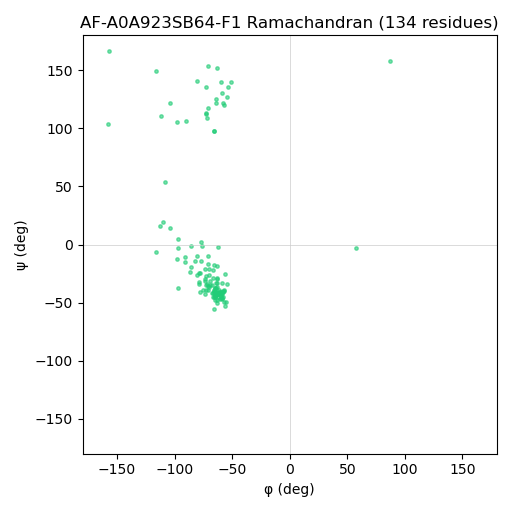666 O O . GLU A 1 84 ? -3.613 0.718 14.014 1.00 96.69 84 GLU A O 1
ATOM 671 N N . ALA A 1 85 ? -4.961 0.271 15.750 1.00 96.88 85 ALA A N 1
ATOM 672 C CA . ALA A 1 85 ? -4.488 -1.104 15.920 1.00 96.88 85 ALA A CA 1
ATOM 673 C C . ALA A 1 85 ? -4.762 -1.965 14.675 1.00 96.88 85 ALA A C 1
ATOM 675 O O . ALA A 1 85 ? -3.838 -2.569 14.135 1.00 96.88 85 ALA A O 1
ATOM 676 N N . VAL A 1 86 ? -6.003 -1.942 14.176 1.00 93.81 86 VAL A N 1
ATOM 677 C CA . VAL A 1 86 ? -6.414 -2.671 12.963 1.00 93.81 86 VAL A CA 1
ATOM 678 C C . VAL A 1 86 ? -5.689 -2.125 11.733 1.00 93.81 86 VAL A C 1
ATOM 680 O O . VAL A 1 86 ? -5.208 -2.883 10.892 1.00 93.81 86 VAL A O 1
ATOM 683 N N . ALA A 1 87 ? -5.555 -0.800 11.638 1.00 96.06 87 ALA A N 1
ATOM 684 C CA . ALA A 1 87 ? -4.811 -0.169 10.555 1.00 96.06 87 ALA A CA 1
ATOM 685 C C . ALA A 1 87 ? -3.339 -0.604 10.535 1.00 96.06 87 ALA A C 1
ATOM 687 O O . ALA A 1 87 ? -2.795 -0.865 9.463 1.00 96.06 87 ALA A O 1
ATOM 688 N N . ARG A 1 88 ? -2.701 -0.708 11.708 1.00 96.62 88 ARG A N 1
ATOM 689 C CA . ARG A 1 88 ? -1.307 -1.145 11.822 1.00 96.62 88 ARG A CA 1
ATOM 690 C C . ARG A 1 88 ? -1.133 -2.573 11.332 1.00 96.62 88 ARG A C 1
ATOM 692 O O . ARG A 1 88 ? -0.238 -2.802 10.531 1.00 96.62 88 ARG A O 1
ATOM 699 N N . GLU A 1 89 ? -1.996 -3.486 11.766 1.00 96.56 89 GLU A N 1
ATOM 700 C CA . GLU A 1 89 ? -1.972 -4.891 11.346 1.00 96.56 89 GLU A CA 1
ATOM 701 C C . GLU A 1 89 ? -2.069 -5.018 9.818 1.00 96.56 89 GLU A C 1
ATOM 703 O O . GLU A 1 89 ? -1.165 -5.562 9.183 1.00 96.56 89 GLU A O 1
ATOM 708 N 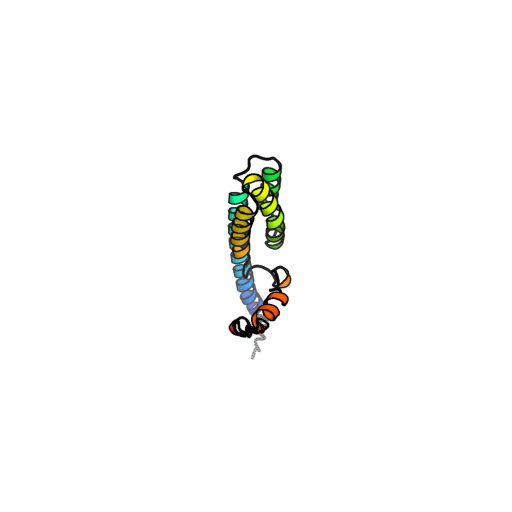N . LYS A 1 90 ? -3.083 -4.391 9.207 1.00 95.56 90 LYS A N 1
ATOM 709 C CA . LYS A 1 90 ? -3.276 -4.383 7.746 1.00 95.56 90 LYS A CA 1
ATOM 710 C C . LYS A 1 90 ? -2.079 -3.787 6.994 1.00 95.56 90 LYS A C 1
ATOM 712 O O . LYS A 1 90 ? -1.680 -4.277 5.938 1.00 95.56 90 LYS A O 1
ATOM 717 N N . VAL A 1 91 ? -1.492 -2.708 7.516 1.00 95.50 91 VAL A N 1
ATOM 718 C CA . VAL A 1 91 ? -0.325 -2.067 6.895 1.00 95.50 91 VAL A CA 1
ATOM 719 C C . VAL A 1 91 ? 0.936 -2.909 7.068 1.00 95.50 91 VAL A C 1
ATOM 721 O O . VAL A 1 91 ? 1.755 -2.933 6.152 1.00 95.50 91 VAL A O 1
ATOM 724 N N . ASP A 1 92 ? 1.114 -3.616 8.179 1.00 94.62 92 ASP A N 1
ATOM 725 C CA . ASP A 1 92 ? 2.256 -4.508 8.390 1.00 94.62 92 ASP A CA 1
ATOM 726 C C . ASP A 1 92 ? 2.191 -5.720 7.445 1.00 94.62 92 ASP A C 1
ATOM 728 O O . ASP A 1 92 ? 3.195 -6.046 6.803 1.00 94.62 92 ASP A O 1
ATOM 732 N N . GLU A 1 93 ? 1.006 -6.307 7.248 1.00 94.56 93 GLU A N 1
ATOM 733 C CA . GLU A 1 93 ? 0.771 -7.334 6.222 1.00 94.56 93 GLU A CA 1
ATOM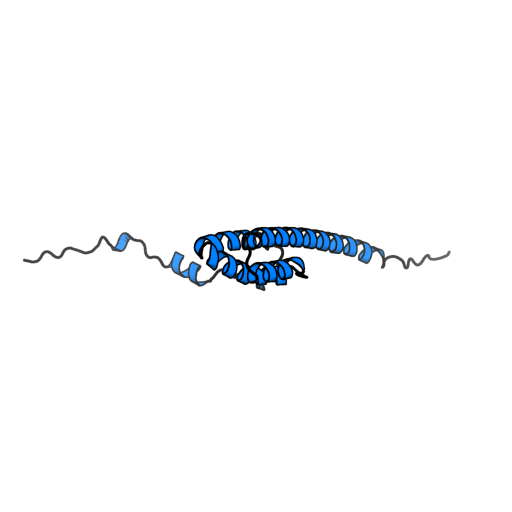 734 C C . GLU A 1 93 ? 1.122 -6.817 4.825 1.00 94.56 93 GLU A C 1
ATOM 736 O O . GLU A 1 93 ? 1.921 -7.427 4.111 1.00 94.56 93 GLU A O 1
ATOM 741 N N . LEU A 1 94 ? 0.616 -5.636 4.460 1.00 94.38 94 LEU A N 1
ATOM 742 C CA . LEU A 1 94 ? 0.943 -4.983 3.195 1.00 94.38 94 LEU A CA 1
ATOM 743 C C . LEU A 1 94 ? 2.457 -4.744 3.053 1.00 94.38 94 LEU A C 1
ATOM 745 O O . LEU A 1 94 ? 3.026 -4.924 1.980 1.00 94.38 94 LEU A O 1
ATOM 749 N N . SER A 1 95 ? 3.128 -4.354 4.137 1.00 92.81 95 SER A N 1
ATOM 750 C CA . SER A 1 95 ? 4.571 -4.087 4.165 1.00 92.81 95 SER A CA 1
ATOM 751 C C . SER A 1 95 ? 5.397 -5.333 3.882 1.00 92.81 95 SER A C 1
ATOM 753 O O . SER A 1 95 ? 6.458 -5.227 3.266 1.00 92.81 95 SER A O 1
ATOM 755 N N . SER A 1 96 ? 4.908 -6.502 4.300 1.00 91.75 96 SER A N 1
ATOM 756 C CA . SER A 1 96 ? 5.574 -7.777 4.047 1.00 91.75 96 SER A CA 1
ATOM 757 C C . SER A 1 96 ? 5.669 -8.101 2.553 1.00 91.75 96 SER A C 1
ATOM 759 O O . SER A 1 96 ? 6.667 -8.685 2.137 1.00 91.75 96 SER A O 1
ATOM 761 N N . LEU A 1 97 ? 4.725 -7.623 1.731 1.00 91.75 97 LEU A N 1
ATOM 762 C CA . LEU A 1 97 ? 4.735 -7.810 0.274 1.00 91.75 97 LEU A CA 1
ATOM 763 C C . LEU A 1 97 ? 5.893 -7.074 -0.419 1.00 91.75 97 LEU A C 1
ATOM 765 O O . LEU A 1 97 ? 6.300 -7.458 -1.507 1.00 91.75 97 LEU A O 1
ATOM 769 N N . PHE A 1 98 ? 6.456 -6.038 0.211 1.00 90.75 98 PHE A N 1
ATOM 770 C CA . PHE A 1 98 ? 7.629 -5.312 -0.296 1.00 90.75 98 PHE A CA 1
ATOM 771 C C . PHE A 1 98 ? 8.964 -5.961 0.113 1.00 90.75 98 PHE A C 1
ATOM 773 O O . PHE A 1 98 ? 10.050 -5.450 -0.212 1.00 90.75 98 PHE A O 1
ATOM 780 N N . SER A 1 99 ? 8.906 -7.059 0.874 1.00 83.94 99 SER A N 1
ATOM 781 C CA . SER A 1 99 ? 10.090 -7.838 1.226 1.00 83.94 99 SER A CA 1
ATOM 782 C C . SER A 1 99 ? 10.752 -8.341 -0.051 1.00 83.94 99 SER A C 1
ATOM 784 O O . SER A 1 99 ? 10.109 -8.666 -1.033 1.00 83.94 99 SER A O 1
ATOM 786 N N . ASP A 1 100 ? 12.069 -8.292 -0.061 1.00 83.06 100 ASP A N 1
ATOM 787 C CA . ASP A 1 100 ? 12.969 -8.567 -1.188 1.00 83.06 100 ASP A CA 1
ATOM 788 C C . ASP A 1 100 ? 12.811 -7.742 -2.486 1.00 83.06 100 ASP A C 1
ATOM 790 O O . ASP A 1 100 ? 13.716 -7.775 -3.310 1.00 83.06 100 ASP A O 1
ATOM 794 N N . LEU A 1 101 ? 11.824 -6.839 -2.576 1.00 86.69 101 LEU A N 1
ATOM 795 C CA . LEU A 1 101 ? 11.598 -5.966 -3.747 1.00 86.69 101 LEU A CA 1
ATOM 796 C C . LEU A 1 101 ? 12.160 -4.531 -3.644 1.00 86.69 101 LEU A C 1
ATOM 798 O O . LEU A 1 101 ? 12.192 -3.792 -4.625 1.00 86.69 101 LEU A O 1
ATOM 802 N N . LEU A 1 102 ? 12.572 -4.090 -2.451 1.00 85.06 102 LEU A N 1
ATOM 803 C CA . LEU A 1 102 ? 13.052 -2.725 -2.196 1.00 85.06 102 LEU A CA 1
ATOM 804 C C . LEU A 1 102 ? 14.524 -2.695 -1.763 1.00 85.06 102 LEU A C 1
ATOM 806 O O . LEU A 1 102 ? 14.968 -3.593 -1.039 1.00 85.06 102 LEU A O 1
ATOM 810 N N . PRO A 1 103 ? 15.266 -1.620 -2.096 1.00 81.69 103 PRO A N 1
ATOM 811 C CA . PRO A 1 103 ? 16.582 -1.364 -1.530 1.00 81.69 103 PRO A CA 1
ATOM 812 C C . PRO A 1 103 ? 16.563 -1.431 0.000 1.00 81.69 103 PRO A C 1
ATOM 814 O O . PRO A 1 103 ? 15.661 -0.901 0.655 1.00 81.69 103 PRO A O 1
ATOM 817 N N . SER A 1 104 ? 17.606 -2.019 0.586 1.00 73.19 104 SER A N 1
ATOM 818 C CA . SER A 1 104 ? 17.724 -2.213 2.038 1.00 73.19 104 SER A CA 1
ATOM 819 C C . SER A 1 104 ? 17.611 -0.916 2.851 1.00 73.19 104 SER A C 1
ATOM 821 O O . SER A 1 104 ? 17.177 -0.958 3.998 1.00 73.19 104 SER A O 1
ATOM 823 N N . GLY A 1 105 ? 17.939 0.237 2.258 1.00 75.19 105 GLY A N 1
ATOM 824 C CA . GLY A 1 105 ? 17.822 1.556 2.889 1.00 75.19 105 GLY A CA 1
ATOM 825 C C . GLY A 1 105 ? 16.389 2.062 3.097 1.00 75.19 105 GLY A C 1
ATOM 826 O O . GLY A 1 105 ? 16.194 2.971 3.897 1.00 75.19 105 GLY A O 1
ATOM 827 N N . LEU A 1 106 ? 15.391 1.486 2.417 1.00 73.94 106 LEU A N 1
ATOM 828 C CA . LEU A 1 106 ? 13.976 1.835 2.608 1.00 73.94 106 LEU A CA 1
ATOM 829 C C . LEU A 1 106 ? 13.289 0.969 3.667 1.00 73.94 106 LEU A C 1
ATOM 831 O O . LEU A 1 106 ? 12.213 1.327 4.145 1.00 73.94 106 LEU A O 1
ATOM 835 N N . ARG A 1 107 ? 13.905 -0.153 4.055 1.00 68.62 107 ARG A N 1
ATOM 836 C CA . ARG A 1 107 ? 13.400 -1.031 5.113 1.00 68.62 107 ARG A CA 1
ATOM 837 C C . ARG A 1 107 ? 13.783 -0.463 6.473 1.00 68.62 107 ARG A C 1
ATOM 839 O O . ARG A 1 107 ? 14.892 0.039 6.656 1.00 68.62 107 ARG A O 1
ATOM 846 N N . SER A 1 108 ? 12.873 -0.562 7.441 1.00 65.62 108 SER A N 1
ATOM 847 C CA . SER A 1 108 ? 13.177 -0.172 8.818 1.00 65.62 108 SER A CA 1
ATOM 848 C C . SER A 1 108 ? 14.371 -0.991 9.309 1.00 65.62 108 SER A C 1
ATOM 850 O O . SER A 1 108 ? 14.339 -2.224 9.285 1.00 65.62 108 SER A O 1
ATOM 852 N N . ARG A 1 109 ? 15.455 -0.320 9.712 1.00 65.69 109 ARG A N 1
ATOM 853 C CA . ARG A 1 109 ? 16.600 -1.015 10.304 1.00 65.69 109 ARG A CA 1
ATOM 854 C C . ARG A 1 109 ? 16.197 -1.470 11.707 1.00 65.69 109 ARG A C 1
ATOM 856 O O . ARG A 1 109 ? 15.622 -0.667 12.445 1.00 65.69 109 ARG A O 1
ATOM 863 N N . PRO A 1 110 ? 16.507 -2.715 12.106 1.00 61.31 110 PRO A N 1
ATOM 864 C CA . PRO A 1 110 ? 16.258 -3.152 13.471 1.00 61.31 110 PRO A CA 1
ATOM 865 C C . PRO A 1 110 ? 16.940 -2.181 14.439 1.00 61.31 110 PRO A C 1
ATOM 867 O O . PRO A 1 110 ? 18.126 -1.874 14.293 1.00 61.31 110 PRO A O 1
ATOM 870 N N . SER A 1 111 ? 16.171 -1.657 15.398 1.00 63.97 111 SER A N 1
ATOM 871 C CA . SER A 1 111 ? 16.699 -0.709 16.375 1.00 63.97 111 SER A CA 1
ATOM 872 C C . SER A 1 111 ? 17.763 -1.400 17.232 1.00 63.97 111 SER A C 1
ATOM 874 O O . SER A 1 111 ? 17.461 -2.420 17.864 1.00 63.97 111 SER A O 1
ATOM 876 N N . PRO A 1 112 ? 18.987 -0.850 17.323 1.00 63.69 112 PRO A N 1
ATOM 877 C CA . PRO A 1 112 ? 20.029 -1.417 18.175 1.00 63.69 112 PRO A CA 1
ATOM 878 C C . PRO A 1 112 ? 19.650 -1.380 19.667 1.00 63.69 112 PRO A C 1
ATOM 880 O O . PRO A 1 112 ? 20.192 -2.152 20.455 1.00 63.69 112 PRO A O 1
ATOM 883 N N . LEU A 1 113 ? 18.674 -0.547 20.056 1.00 65.31 113 LEU A N 1
ATOM 884 C CA . LEU A 1 113 ? 18.233 -0.379 21.446 1.00 65.31 113 LEU A CA 1
ATOM 885 C C . LEU A 1 113 ? 17.483 -1.595 22.015 1.00 65.31 113 LEU A C 1
ATOM 887 O O . LEU A 1 113 ? 17.443 -1.768 23.230 1.00 65.31 113 LEU A O 1
ATOM 891 N N . ASN A 1 114 ? 16.917 -2.466 21.172 1.00 60.25 114 ASN A N 1
ATOM 892 C CA . ASN A 1 114 ? 16.223 -3.669 21.651 1.00 60.25 114 ASN A CA 1
ATOM 893 C C . ASN A 1 114 ? 17.203 -4.800 22.033 1.00 60.25 114 ASN A C 1
ATOM 895 O O . ASN A 1 114 ? 16.890 -5.660 22.856 1.00 60.25 114 ASN A O 1
ATOM 899 N N . SER A 1 115 ? 18.411 -4.804 21.458 1.00 62.06 115 SER A N 1
ATOM 900 C CA . SER A 1 115 ? 19.401 -5.860 21.713 1.00 62.06 115 SER A CA 1
ATOM 901 C C . SER A 1 115 ? 20.130 -5.674 23.045 1.00 62.06 115 SER A C 1
ATOM 903 O O . SER A 1 115 ? 20.494 -6.659 23.684 1.00 62.06 115 SER A O 1
ATOM 905 N N . SER A 1 116 ? 20.343 -4.430 23.478 1.00 62.34 116 SER A N 1
ATOM 906 C CA . SER A 1 116 ? 21.073 -4.124 24.712 1.00 62.34 116 SER A CA 1
ATOM 907 C C . SER A 1 116 ? 20.212 -4.306 25.965 1.00 62.34 116 SER A C 1
ATOM 909 O O . SER A 1 116 ? 20.715 -4.801 26.970 1.00 62.34 116 SER A O 1
ATOM 911 N N . TYR A 1 117 ? 18.904 -4.031 25.910 1.00 60.94 117 TYR A N 1
ATOM 912 C CA . TYR A 1 117 ? 18.005 -4.255 27.051 1.00 60.94 117 TYR A CA 1
ATOM 913 C C . TYR A 1 117 ? 17.725 -5.740 27.321 1.00 60.94 117 TYR A C 1
ATOM 915 O O . TYR A 1 117 ? 17.612 -6.139 28.479 1.00 60.94 117 TYR A O 1
ATOM 923 N N . ARG A 1 118 ? 17.666 -6.580 26.277 1.00 58.66 118 ARG A N 1
ATOM 924 C CA . ARG A 1 118 ? 17.434 -8.028 26.417 1.00 58.66 118 ARG A CA 1
ATOM 925 C C . ARG A 1 118 ? 18.553 -8.738 27.187 1.00 58.66 118 ARG A C 1
ATOM 927 O O . ARG A 1 118 ? 18.257 -9.631 27.972 1.00 58.66 118 ARG A O 1
ATOM 934 N N . ASN A 1 119 ? 19.802 -8.314 26.997 1.00 64.31 119 ASN A N 1
ATOM 935 C CA . ASN A 1 119 ? 20.969 -8.908 27.662 1.00 64.31 119 ASN A CA 1
ATOM 936 C C . ASN A 1 119 ? 21.330 -8.243 28.998 1.00 64.31 119 ASN A C 1
ATOM 938 O O . ASN A 1 119 ? 22.154 -8.777 29.731 1.00 64.31 119 ASN A O 1
ATOM 942 N N . SER A 1 120 ? 20.725 -7.098 29.323 1.00 62.78 120 SER A N 1
ATOM 943 C CA . SER A 1 120 ? 21.001 -6.359 30.566 1.00 62.78 120 SER A CA 1
ATOM 944 C C . SER A 1 120 ? 19.996 -6.650 31.682 1.00 62.78 120 SER A C 1
ATOM 946 O O . SER A 1 120 ? 20.042 -6.000 32.723 1.00 62.78 120 SER A O 1
ATOM 948 N N . ARG A 1 121 ? 19.055 -7.583 31.475 1.00 55.22 121 ARG A N 1
ATOM 949 C CA . ARG A 1 121 ? 18.077 -7.960 32.501 1.00 55.22 121 ARG A CA 1
ATOM 950 C C . ARG A 1 121 ? 18.806 -8.788 33.572 1.00 55.22 121 ARG A C 1
ATOM 952 O O . ARG A 1 121 ? 19.273 -9.879 33.244 1.00 55.22 121 ARG A O 1
ATOM 959 N N . PRO A 1 122 ? 18.953 -8.292 34.813 1.00 63.81 122 PRO A N 1
ATOM 960 C CA . PRO A 1 122 ? 19.536 -9.095 35.878 1.00 63.81 122 PRO A CA 1
ATOM 961 C C . PRO A 1 122 ? 18.630 -10.310 36.156 1.00 63.81 122 PRO A C 1
ATOM 963 O O . PRO A 1 122 ? 17.419 -10.218 35.930 1.00 63.81 122 PRO A O 1
ATOM 966 N N . PRO A 1 123 ? 19.180 -11.440 36.633 1.00 64.88 123 PRO A N 1
ATOM 967 C CA . PRO A 1 123 ? 18.375 -12.569 37.089 1.00 64.88 123 PRO A CA 1
ATOM 968 C C . PRO A 1 123 ? 17.355 -12.098 38.140 1.00 64.88 123 PRO A C 1
ATOM 970 O O . PRO A 1 123 ? 17.706 -11.333 39.040 1.00 64.88 123 PRO A O 1
ATOM 973 N N . GLU A 1 124 ? 16.103 -12.552 38.034 1.00 60.94 124 GLU A N 1
ATOM 974 C CA . GLU A 1 124 ? 14.984 -12.229 38.951 1.00 60.94 124 GLU A CA 1
ATOM 975 C C . GLU A 1 124 ? 15.219 -12.695 40.407 1.00 60.94 124 GLU A C 1
ATOM 977 O O . GLU A 1 124 ? 14.429 -12.406 41.305 1.00 60.94 124 GLU A O 1
ATOM 982 N N . ASP A 1 125 ? 16.345 -13.349 40.681 1.00 58.50 125 ASP A N 1
ATOM 983 C CA . ASP A 1 125 ? 16.658 -13.977 41.966 1.00 58.50 125 ASP A CA 1
ATOM 984 C C . ASP A 1 125 ? 17.070 -12.980 43.069 1.00 58.50 125 ASP A C 1
ATOM 986 O O . ASP A 1 125 ? 17.291 -13.364 44.215 1.00 58.50 125 ASP A O 1
ATOM 990 N N . TYR A 1 126 ? 17.141 -11.678 42.771 1.00 57.12 126 TYR A N 1
ATOM 991 C CA . TYR A 1 126 ? 17.488 -10.653 43.767 1.00 57.12 126 TYR A CA 1
ATOM 992 C C . TYR A 1 126 ? 16.322 -10.222 44.672 1.00 57.12 126 TYR A C 1
ATOM 994 O O . TYR A 1 126 ? 16.545 -9.510 45.653 1.00 57.12 126 TYR A O 1
ATOM 1002 N N . ARG A 1 127 ? 15.076 -10.625 44.383 1.00 54.00 127 ARG A N 1
ATOM 1003 C CA . ARG A 1 127 ? 13.896 -10.146 45.130 1.00 54.00 127 ARG A CA 1
ATOM 1004 C C . ARG A 1 127 ? 13.635 -10.887 46.446 1.00 54.00 127 ARG A C 1
ATOM 1006 O O . ARG A 1 127 ? 12.868 -10.395 47.269 1.00 54.00 127 ARG A O 1
ATOM 1013 N N . THR A 1 128 ? 14.277 -12.032 46.664 1.00 58.75 128 THR A N 1
ATOM 1014 C CA . THR A 1 128 ? 14.048 -12.908 47.829 1.00 58.75 128 THR A CA 1
ATOM 1015 C C . THR A 1 128 ? 15.043 -12.713 48.972 1.00 58.75 128 THR A C 1
ATOM 1017 O O . THR A 1 128 ? 14.866 -13.300 50.033 1.00 58.75 128 THR A O 1
ATOM 1020 N N . SER A 1 129 ? 16.041 -11.842 48.813 1.00 53.84 129 SER A N 1
ATOM 1021 C CA . SER A 1 129 ? 17.069 -11.595 49.833 1.00 53.84 129 SER A CA 1
ATOM 1022 C C . SER A 1 129 ? 16.902 -10.224 50.485 1.00 53.84 129 SER A C 1
ATOM 1024 O O . SER A 1 129 ? 17.829 -9.419 50.517 1.00 53.84 129 SER A O 1
ATOM 1026 N N . ARG A 1 130 ? 15.706 -9.930 51.008 1.00 51.84 130 ARG A N 1
ATOM 1027 C CA . ARG A 1 130 ? 15.557 -8.887 52.030 1.00 51.84 130 ARG A CA 1
ATOM 1028 C C . ARG A 1 130 ? 15.517 -9.604 53.379 1.00 51.84 130 ARG A C 1
ATOM 1030 O O . ARG A 1 130 ? 14.506 -10.247 53.654 1.00 51.84 130 ARG A O 1
ATOM 1037 N N . PRO A 1 131 ? 16.581 -9.560 54.203 1.00 54.69 131 PRO A N 1
ATOM 1038 C CA . PRO A 1 131 ? 16.476 -10.080 55.552 1.00 54.69 131 PRO A CA 1
ATOM 1039 C C . PRO A 1 131 ? 15.456 -9.203 56.276 1.00 54.69 131 PRO A C 1
ATOM 1041 O O . PRO A 1 131 ? 15.573 -7.976 56.312 1.00 54.69 131 PRO A O 1
ATOM 1044 N N . HIS A 1 132 ? 14.405 -9.845 56.770 1.00 57.44 132 HIS A N 1
ATOM 1045 C CA . HIS A 1 132 ? 13.504 -9.255 57.736 1.00 57.44 132 HIS A CA 1
ATOM 1046 C C . HIS A 1 132 ? 14.341 -9.068 59.002 1.00 57.44 132 HIS A C 1
ATOM 1048 O O . HIS A 1 132 ? 14.606 -10.028 59.718 1.00 57.44 132 HIS A O 1
ATOM 1054 N N . SER A 1 133 ? 14.862 -7.860 59.214 1.00 55.44 133 SER A N 1
ATOM 1055 C CA . SER A 1 133 ? 15.422 -7.484 60.506 1.00 55.44 133 SER A CA 1
ATOM 1056 C C . SER A 1 133 ? 14.263 -7.472 61.496 1.00 55.44 133 SER A C 1
ATOM 1058 O O . SER A 1 133 ? 13.460 -6.541 61.510 1.00 55.44 133 SER A O 1
ATOM 1060 N N . ASP A 1 134 ? 14.122 -8.570 62.231 1.00 63.22 134 ASP A N 1
ATOM 1061 C CA . ASP A 1 134 ? 13.607 -8.541 63.593 1.00 63.22 134 ASP A CA 1
ATOM 1062 C C . ASP A 1 134 ? 14.511 -7.608 64.398 1.00 63.22 134 ASP A C 1
ATOM 1064 O O . ASP A 1 134 ? 15.705 -7.875 64.503 1.00 63.22 134 ASP A O 1
ATOM 1068 N N . GLU A 1 135 ? 13.962 -6.540 64.970 1.00 50.94 135 GLU A N 1
ATOM 1069 C CA . GLU A 1 135 ? 14.448 -6.055 66.262 1.00 50.94 135 GLU A CA 1
ATOM 107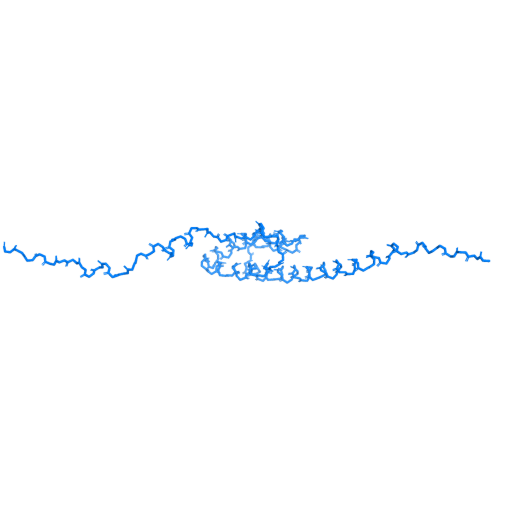0 C C . GLU A 1 135 ? 13.367 -5.218 66.965 1.00 50.94 135 GLU A C 1
ATOM 1072 O O . GLU A 1 135 ? 13.045 -4.108 66.545 1.00 50.94 135 GLU A O 1
ATOM 1077 N N . SER A 1 136 ? 12.764 -5.888 67.958 1.00 55.09 136 SER A N 1
ATOM 1078 C CA . SER A 1 136 ? 12.215 -5.472 69.266 1.00 55.09 136 SER A CA 1
ATOM 1079 C C . SER A 1 136 ? 11.860 -4.009 69.535 1.00 55.09 136 SER A C 1
ATOM 1081 O O . SER A 1 136 ? 12.761 -3.146 69.479 1.00 55.09 136 SER A O 1
#

Organism: NCBI:txid2764187

pLDDT: mean 78.21, std 17.25, range [44.72, 97.69]